Protein AF-A0A4U8UV53-F1 (afdb_monomer)

Secondary structure (DSSP, 8-state):
-HHHHHHHHHHHHHHHHHHHHHHHHTT-PPPHHHHHHHHHHHHHHHHHHHHHHHHH-HHHHHHHHHHHHHHHHHHHHHHHH--

Mean predicted aligned error: 7.76 Å

Sequence (83 aa):
MLLGLILTAFIASWLPFFVMYVLGAFGYEAPELVFKFFFWLGYCNSGINPVIYTVFNREFKRALCRQLRKQQRYLLSLREHFL

InterPro domains:
  IPR000276 G protein-coupled receptor, rhodopsin-like [PF00001] (3-53)
  IPR017452 GPCR, rhodopsin-like, 7TM [PS50262] (1-53)

Foldseek 3Di:
DLVVVLVVLLCVLCVVLVVQVVVVVVVDHDPPVSNVVSVVSNVCSVVVSVVSCCPVPPVSVVVVVVVVVVVVVVVVVVVVVVD

pLDDT: mean 85.16, std 5.18, range [69.62, 93.38]

Structure (mmCIF, N/CA/C/O backbone):
data_AF-A0A4U8UV53-F1
#
_entry.id   AF-A0A4U8UV53-F1
#
loop_
_atom_site.group_PDB
_atom_site.id
_atom_site.type_symbol
_atom_site.label_atom_id
_atom_site.label_alt_id
_atom_site.label_comp_id
_atom_site.label_asym_id
_atom_site.label_entity_id
_atom_site.label_seq_id
_atom_site.pdbx_PDB_ins_code
_atom_site.Cartn_x
_atom_site.Cartn_y
_atom_site.Cartn_z
_atom_site.occupancy
_atom_site.B_iso_or_equiv
_atom_site.auth_seq_id
_atom_site.auth_comp_id
_atom_site.auth_asym_id
_atom_site.auth_atom_id
_atom_site.pdbx_PDB_model_num
ATOM 1 N N . MET A 1 1 ? 5.920 -10.536 13.002 1.00 76.25 1 MET A N 1
ATOM 2 C CA . MET A 1 1 ? 4.934 -11.025 12.007 1.00 76.25 1 MET A CA 1
ATOM 3 C C . MET A 1 1 ? 4.264 -9.879 11.257 1.00 76.25 1 MET A C 1
ATOM 5 O O . MET A 1 1 ? 4.508 -9.749 10.070 1.00 76.25 1 MET A O 1
ATOM 9 N N . LEU A 1 2 ? 3.511 -9.001 11.930 1.00 79.88 2 LEU A N 1
ATOM 10 C CA . LEU A 1 2 ? 2.841 -7.851 11.299 1.00 79.88 2 LEU A CA 1
ATOM 11 C C . LEU A 1 2 ? 3.799 -6.886 10.573 1.00 79.88 2 LEU A C 1
ATOM 13 O O . LEU A 1 2 ? 3.533 -6.516 9.439 1.00 79.88 2 LEU A O 1
ATOM 17 N N . LEU A 1 3 ? 4.936 -6.544 11.19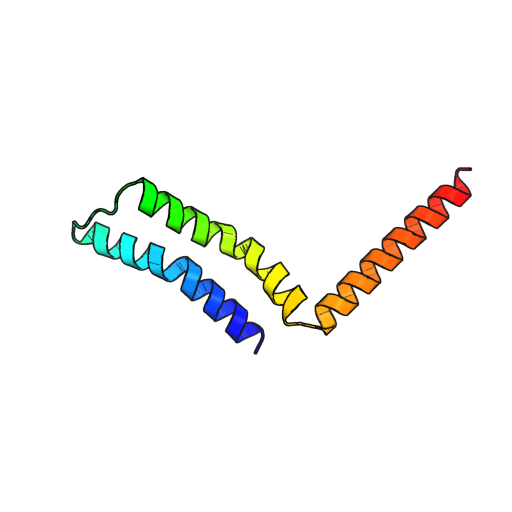5 1.00 83.06 3 LEU A N 1
ATOM 18 C CA . LEU A 1 3 ? 5.982 -5.732 10.558 1.00 83.06 3 LEU A CA 1
ATOM 19 C C . LEU A 1 3 ? 6.518 -6.391 9.279 1.00 83.06 3 LEU A C 1
ATOM 21 O O . LEU A 1 3 ? 6.694 -5.716 8.278 1.00 83.06 3 LEU A O 1
ATOM 25 N N . GLY A 1 4 ? 6.704 -7.715 9.295 1.00 84.00 4 GLY A N 1
ATOM 26 C CA . GLY A 1 4 ? 7.101 -8.477 8.110 1.00 84.00 4 GLY A CA 1
ATOM 27 C C . GLY A 1 4 ? 6.061 -8.380 6.995 1.00 84.00 4 GLY A C 1
ATOM 28 O O . GLY A 1 4 ? 6.419 -8.091 5.868 1.00 84.00 4 GLY A O 1
ATOM 29 N N . LEU A 1 5 ? 4.773 -8.513 7.320 1.00 83.12 5 LEU A N 1
ATOM 30 C CA . LEU A 1 5 ? 3.666 -8.350 6.367 1.00 83.12 5 LEU A CA 1
ATOM 31 C C . LEU A 1 5 ? 3.631 -6.951 5.732 1.00 83.12 5 LEU A C 1
ATOM 33 O O . LEU A 1 5 ? 3.451 -6.833 4.524 1.00 83.12 5 LEU A O 1
ATOM 37 N N . ILE A 1 6 ? 3.845 -5.905 6.534 1.00 84.12 6 ILE A N 1
ATOM 38 C CA . ILE A 1 6 ? 3.908 -4.517 6.053 1.00 84.12 6 ILE A CA 1
ATOM 39 C C . ILE A 1 6 ? 5.120 -4.321 5.140 1.00 84.12 6 ILE A C 1
ATOM 41 O O . ILE A 1 6 ? 4.987 -3.763 4.056 1.00 84.12 6 ILE A O 1
ATOM 45 N N . LEU A 1 7 ? 6.292 -4.816 5.547 1.00 86.88 7 LEU A N 1
ATOM 46 C CA . LEU A 1 7 ? 7.516 -4.729 4.750 1.00 86.88 7 LEU A CA 1
ATOM 47 C C . LEU A 1 7 ? 7.394 -5.511 3.436 1.00 86.88 7 LEU A C 1
ATOM 49 O O . LEU A 1 7 ? 7.794 -5.006 2.394 1.00 86.88 7 LEU A O 1
ATOM 53 N N . THR A 1 8 ? 6.805 -6.709 3.452 1.00 84.31 8 THR A N 1
ATOM 54 C CA . THR A 1 8 ? 6.582 -7.507 2.240 1.00 84.31 8 THR A CA 1
ATOM 55 C C . THR A 1 8 ? 5.585 -6.837 1.301 1.00 84.31 8 THR A C 1
ATOM 57 O O . THR A 1 8 ? 5.848 -6.787 0.105 1.00 84.31 8 THR A O 1
ATOM 60 N N . ALA A 1 9 ? 4.483 -6.278 1.810 1.00 85.50 9 ALA A N 1
ATOM 61 C CA . ALA A 1 9 ? 3.548 -5.507 0.990 1.00 85.50 9 ALA A CA 1
ATOM 62 C C . ALA A 1 9 ? 4.223 -4.270 0.383 1.00 85.50 9 ALA A C 1
ATOM 64 O O . ALA A 1 9 ? 4.065 -4.005 -0.807 1.00 85.50 9 ALA A O 1
ATOM 65 N N . PHE A 1 10 ? 5.052 -3.582 1.173 1.00 85.38 10 PHE A N 1
ATOM 66 C CA . PHE A 1 10 ? 5.807 -2.425 0.715 1.00 85.38 10 PHE A CA 1
ATOM 67 C C . PHE A 1 10 ? 6.800 -2.768 -0.392 1.00 85.38 10 PHE A C 1
ATOM 69 O O . PHE A 1 10 ? 6.834 -2.099 -1.422 1.00 85.38 10 PHE A O 1
ATOM 76 N N . ILE A 1 11 ? 7.579 -3.833 -0.214 1.00 88.12 11 ILE A N 1
ATOM 77 C CA . ILE A 1 11 ? 8.514 -4.296 -1.237 1.00 88.12 11 ILE A CA 1
ATOM 78 C C . ILE A 1 11 ? 7.739 -4.743 -2.480 1.00 88.12 11 ILE A C 1
ATOM 80 O O . ILE A 1 11 ? 8.073 -4.312 -3.575 1.00 88.12 11 ILE A O 1
ATOM 84 N N . ALA A 1 12 ? 6.672 -5.531 -2.337 1.00 85.81 12 ALA A N 1
ATOM 85 C CA . ALA A 1 12 ? 5.891 -6.020 -3.473 1.00 85.81 12 ALA A CA 1
ATOM 86 C C . ALA A 1 12 ? 5.248 -4.891 -4.299 1.00 85.81 12 ALA A C 1
ATOM 88 O O . ALA A 1 12 ? 5.171 -5.006 -5.520 1.00 85.81 12 ALA A O 1
ATOM 89 N N . SER A 1 13 ? 4.816 -3.794 -3.666 1.00 86.44 13 SER A N 1
ATOM 90 C CA . SER A 1 13 ? 4.215 -2.662 -4.379 1.00 86.44 13 SER A CA 1
ATOM 91 C C . SER A 1 13 ? 5.243 -1.755 -5.060 1.00 86.44 13 SER A C 1
ATOM 93 O O . SER A 1 13 ? 4.946 -1.161 -6.091 1.00 86.44 13 SER A O 1
ATOM 95 N N . TRP A 1 14 ? 6.436 -1.605 -4.473 1.00 86.94 14 TRP A N 1
ATOM 96 C CA . TRP A 1 14 ? 7.459 -0.665 -4.948 1.00 86.94 14 TRP A CA 1
ATOM 97 C C . TRP A 1 14 ? 8.503 -1.306 -5.862 1.00 86.94 14 TRP A C 1
ATOM 99 O O . TRP A 1 14 ? 9.017 -0.640 -6.759 1.00 86.94 14 TRP A O 1
ATOM 109 N N . LEU A 1 15 ? 8.807 -2.593 -5.678 1.00 88.50 15 LEU A N 1
ATOM 110 C CA . LEU A 1 15 ? 9.814 -3.311 -6.460 1.00 88.50 15 LEU A CA 1
ATOM 111 C C . LEU A 1 15 ? 9.554 -3.248 -7.978 1.00 88.50 15 LEU A C 1
ATOM 113 O O . LEU A 1 15 ? 10.499 -2.939 -8.701 1.00 88.50 15 LEU A O 1
ATOM 117 N N . PRO A 1 16 ? 8.322 -3.450 -8.491 1.00 86.50 16 PRO A N 1
ATOM 118 C CA . PRO A 1 16 ? 8.069 -3.377 -9.930 1.00 86.50 16 PRO A CA 1
ATOM 119 C C . PRO A 1 16 ? 8.353 -1.986 -10.506 1.00 86.50 16 PRO A C 1
ATOM 121 O O . PRO A 1 16 ? 8.934 -1.864 -11.582 1.00 86.50 16 PRO A O 1
ATOM 124 N N . PHE A 1 17 ? 7.996 -0.932 -9.765 1.00 86.62 17 PHE A N 1
ATOM 125 C CA . PH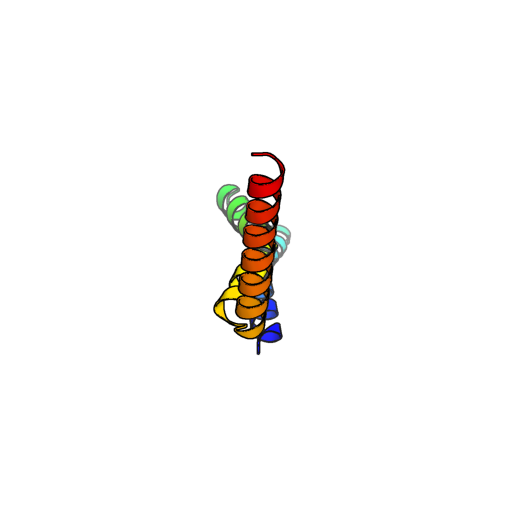E A 1 17 ? 8.267 0.448 -10.158 1.00 86.62 17 PHE A CA 1
ATOM 126 C C . PHE A 1 17 ? 9.773 0.737 -10.196 1.00 86.62 17 PHE A C 1
ATOM 128 O O . PHE A 1 17 ? 10.266 1.268 -11.188 1.00 86.62 17 PHE A O 1
ATOM 135 N N . PHE A 1 18 ? 10.519 0.330 -9.162 1.00 87.31 18 PHE A N 1
ATOM 136 C CA . PHE A 1 18 ? 11.975 0.496 -9.126 1.00 87.31 18 PHE A CA 1
ATOM 137 C C . PHE A 1 18 ? 12.678 -0.254 -10.259 1.00 87.31 18 PHE A C 1
ATOM 139 O O . PHE A 1 18 ? 13.575 0.304 -10.887 1.00 87.31 18 PHE A O 1
ATOM 146 N N . VAL A 1 19 ? 12.258 -1.487 -10.556 1.00 89.56 19 VAL A N 1
ATOM 147 C CA . VAL A 1 19 ? 12.815 -2.271 -11.667 1.00 89.56 19 VAL A CA 1
ATOM 148 C C . VAL A 1 19 ? 12.587 -1.559 -12.999 1.00 89.56 19 VAL A C 1
ATOM 150 O O . VAL A 1 19 ? 13.535 -1.390 -13.758 1.00 89.56 19 VAL A O 1
ATOM 153 N N . MET A 1 20 ? 11.370 -1.080 -13.272 1.00 88.44 20 MET A N 1
ATOM 154 C CA . MET A 1 20 ? 11.092 -0.332 -14.504 1.00 88.44 20 MET A CA 1
ATOM 155 C C . MET A 1 20 ? 11.870 0.980 -14.591 1.00 88.44 20 MET A C 1
ATOM 157 O O . MET A 1 20 ? 12.346 1.333 -15.663 1.00 88.44 20 MET A O 1
ATOM 161 N N . TYR A 1 21 ? 12.018 1.693 -13.475 1.00 87.38 21 TYR A N 1
ATOM 162 C CA . TYR A 1 21 ? 12.775 2.940 -13.433 1.00 87.38 21 TYR A CA 1
ATOM 163 C C . TYR A 1 21 ? 14.253 2.716 -13.783 1.00 87.38 21 TYR A C 1
ATOM 165 O O . TYR A 1 21 ? 14.825 3.446 -14.590 1.00 87.38 21 TYR A O 1
ATOM 173 N N . VAL A 1 22 ? 14.859 1.661 -13.227 1.00 91.94 22 VAL A N 1
ATOM 174 C CA . VAL A 1 22 ? 16.237 1.267 -13.546 1.00 91.94 22 VAL A CA 1
ATOM 175 C C . VAL A 1 22 ? 16.354 0.815 -15.002 1.00 91.94 22 VAL A C 1
ATOM 177 O O . VAL A 1 22 ? 17.271 1.246 -15.691 1.00 91.94 22 VAL A O 1
ATOM 180 N N . LEU A 1 23 ? 15.423 -0.002 -15.502 1.00 90.25 23 LEU A N 1
ATOM 181 C CA . LEU A 1 23 ? 15.409 -0.445 -16.901 1.00 90.25 23 LEU A CA 1
ATOM 182 C C . LEU A 1 23 ? 15.279 0.726 -17.887 1.00 90.25 23 LEU A C 1
ATOM 184 O O . LEU A 1 23 ? 15.988 0.748 -18.894 1.00 90.25 23 LEU A O 1
ATOM 188 N N . GLY A 1 24 ? 14.465 1.733 -17.559 1.00 88.50 24 GLY A N 1
ATOM 189 C CA . GLY A 1 24 ? 14.359 2.971 -18.331 1.00 88.50 24 GLY A CA 1
ATOM 190 C C . GLY A 1 24 ? 15.691 3.718 -18.429 1.00 88.50 24 GLY A C 1
ATOM 191 O O . GLY A 1 24 ? 16.044 4.199 -19.501 1.00 88.50 24 GLY A O 1
ATOM 192 N N . ALA A 1 25 ? 16.497 3.725 -17.361 1.00 89.75 25 ALA A N 1
ATOM 193 C CA . ALA A 1 25 ? 17.842 4.307 -17.391 1.00 89.75 25 ALA A CA 1
ATOM 194 C C . ALA A 1 25 ? 18.812 3.561 -18.333 1.00 89.75 25 ALA A C 1
ATOM 196 O O . ALA A 1 25 ? 19.788 4.147 -18.796 1.00 89.75 25 ALA A O 1
ATOM 197 N N . PHE A 1 26 ? 18.532 2.293 -18.650 1.00 93.38 26 PHE A N 1
ATOM 198 C CA . PHE A 1 26 ? 19.264 1.497 -19.643 1.00 93.38 26 PHE A CA 1
ATOM 199 C C . PHE A 1 26 ? 18.634 1.543 -21.048 1.00 93.38 26 PHE A C 1
ATOM 201 O O . PHE A 1 26 ? 19.076 0.812 -21.933 1.00 93.38 26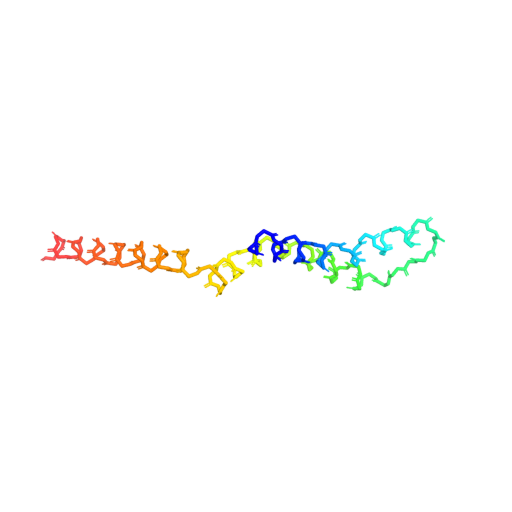 PHE A O 1
ATOM 208 N N . GLY A 1 27 ? 17.619 2.387 -21.271 1.00 89.25 27 GLY A N 1
ATOM 209 C CA . GLY A 1 27 ? 16.943 2.543 -22.564 1.00 89.25 27 GLY A CA 1
ATOM 210 C C . GLY A 1 27 ? 15.794 1.561 -22.815 1.00 89.25 27 GLY A C 1
ATOM 211 O O . GLY A 1 27 ? 15.269 1.511 -23.925 1.00 89.25 27 GLY A O 1
ATOM 212 N N . TYR A 1 28 ? 15.382 0.787 -21.807 1.00 86.50 28 TYR A N 1
ATOM 213 C CA . TYR A 1 28 ? 14.211 -0.087 -21.889 1.00 86.50 28 TYR A CA 1
ATOM 214 C C . TYR A 1 28 ? 12.991 0.626 -21.309 1.00 86.50 28 TYR A C 1
ATOM 216 O O . TYR A 1 28 ? 12.715 0.554 -20.110 1.00 86.50 28 TYR A O 1
ATOM 224 N N . GLU A 1 29 ? 12.255 1.327 -22.165 1.00 85.06 29 GLU A N 1
ATOM 225 C CA . GLU A 1 29 ? 11.050 2.044 -21.755 1.00 85.06 29 GLU A CA 1
ATOM 226 C C . GLU A 1 29 ? 9.839 1.108 -21.684 1.00 85.06 29 GLU A C 1
ATOM 228 O O . GLU A 1 29 ? 9.459 0.450 -22.655 1.00 85.06 29 GLU A O 1
ATOM 233 N N . ALA A 1 30 ? 9.209 1.050 -20.510 1.00 83.81 30 ALA A N 1
ATOM 234 C CA . ALA A 1 30 ? 7.923 0.388 -20.359 1.00 83.81 30 ALA A CA 1
ATOM 235 C C . ALA A 1 30 ? 6.815 1.236 -21.012 1.00 83.81 30 ALA A C 1
ATOM 237 O O . ALA A 1 30 ? 6.863 2.466 -20.932 1.00 83.81 30 ALA A O 1
ATOM 238 N N . PRO A 1 31 ? 5.766 0.615 -21.584 1.00 89.00 31 PRO A N 1
ATOM 239 C CA . PRO A 1 31 ? 4.611 1.356 -22.077 1.00 89.00 31 PRO A CA 1
ATOM 240 C C . PRO A 1 31 ? 4.013 2.248 -20.983 1.00 89.00 31 PRO A C 1
ATOM 242 O O . PRO A 1 31 ? 3.893 1.830 -19.829 1.00 89.00 31 PRO A O 1
ATOM 245 N N . GLU A 1 32 ? 3.564 3.449 -21.349 1.00 86.88 32 GLU A N 1
ATOM 246 C CA . GLU A 1 32 ? 3.061 4.458 -20.402 1.00 86.88 32 GLU A CA 1
ATOM 247 C C . GLU A 1 32 ? 1.950 3.918 -19.481 1.00 86.88 32 GLU A C 1
ATOM 249 O O . GLU A 1 32 ? 1.898 4.232 -18.291 1.00 86.88 32 GLU A O 1
ATOM 254 N N . LEU A 1 33 ? 1.086 3.046 -20.011 1.00 88.69 33 LEU A N 1
ATOM 255 C CA . LEU A 1 33 ? 0.027 2.387 -19.246 1.00 88.69 33 LEU A CA 1
ATOM 256 C C . LEU A 1 33 ? 0.587 1.496 -18.126 1.00 88.69 33 LEU A C 1
ATOM 258 O O . LEU A 1 33 ? 0.061 1.498 -17.014 1.00 88.69 33 LEU A O 1
ATOM 262 N N . VAL A 1 34 ? 1.663 0.759 -18.410 1.00 86.12 34 VAL A N 1
ATOM 263 C CA . VAL A 1 34 ? 2.328 -0.138 -17.455 1.00 86.12 34 VAL A CA 1
ATOM 264 C C . VAL A 1 34 ? 3.025 0.687 -16.375 1.00 86.12 34 VAL A C 1
ATOM 266 O O . VAL A 1 34 ? 2.880 0.397 -15.186 1.00 86.12 34 VAL A O 1
ATOM 269 N N . PHE A 1 35 ? 3.695 1.775 -16.770 1.00 86.38 35 PHE A N 1
ATOM 270 C CA . PHE A 1 35 ? 4.294 2.727 -15.836 1.00 86.38 35 PHE A CA 1
ATOM 271 C C . PHE A 1 35 ? 3.252 3.313 -14.878 1.00 86.38 35 PHE A C 1
ATOM 273 O O . PHE A 1 35 ? 3.408 3.232 -13.658 1.00 86.38 35 PHE A O 1
ATOM 280 N N . LYS A 1 36 ? 2.150 3.839 -15.425 1.00 86.50 36 LYS A N 1
ATOM 281 C CA . LYS A 1 36 ? 1.040 4.388 -14.640 1.00 86.50 36 LYS A CA 1
ATOM 282 C C . LYS A 1 36 ? 0.454 3.343 -13.699 1.00 86.50 36 LYS A C 1
ATOM 284 O O . LYS A 1 36 ? 0.258 3.646 -12.527 1.00 86.50 36 LYS A O 1
ATOM 289 N N . PHE A 1 37 ? 0.211 2.121 -14.168 1.00 88.50 37 PHE A N 1
ATOM 290 C CA . PHE A 1 37 ? -0.346 1.056 -13.336 1.00 88.50 37 PHE A CA 1
ATOM 291 C C . PHE A 1 37 ? 0.510 0.784 -12.090 1.00 88.50 37 PHE A C 1
ATOM 293 O O . PHE A 1 37 ? -0.007 0.826 -10.975 1.00 88.50 37 PHE A O 1
ATOM 300 N N . PHE A 1 38 ? 1.818 0.566 -12.253 1.00 86.50 38 PHE A N 1
ATOM 301 C CA . PHE A 1 38 ? 2.702 0.294 -11.116 1.00 86.50 38 PHE A CA 1
ATOM 302 C C . PHE A 1 38 ? 2.941 1.519 -10.232 1.00 86.50 38 PHE A C 1
ATOM 304 O O . PHE A 1 38 ? 3.065 1.376 -9.017 1.00 86.50 38 PHE A O 1
ATOM 311 N N . PHE A 1 39 ? 2.951 2.721 -10.808 1.00 85.50 39 PHE A N 1
ATOM 312 C CA . PHE A 1 39 ? 3.000 3.961 -10.038 1.00 85.50 39 PHE A CA 1
ATOM 313 C 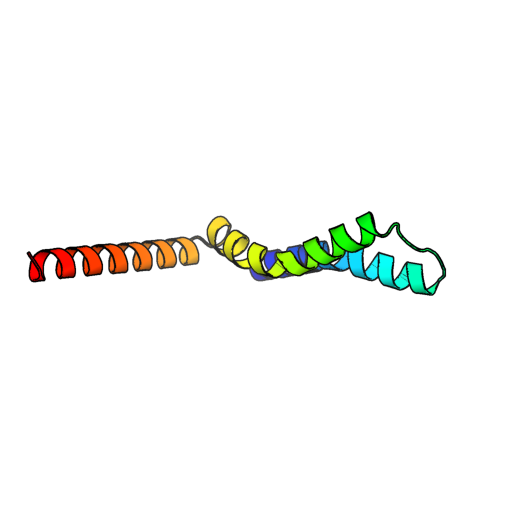C . PHE A 1 39 ? 1.780 4.092 -9.113 1.00 85.50 39 PHE A C 1
ATOM 315 O O . PHE A 1 39 ? 1.924 4.319 -7.911 1.00 85.50 39 PHE A O 1
ATOM 322 N N . TRP A 1 40 ? 0.577 3.867 -9.648 1.00 87.50 40 TRP A N 1
ATOM 323 C CA . TRP A 1 40 ? -0.659 3.866 -8.864 1.00 87.50 40 TRP A CA 1
ATOM 324 C C . TRP A 1 40 ? -0.688 2.732 -7.835 1.00 87.50 40 TRP A C 1
ATOM 326 O O . TRP A 1 40 ? -1.103 2.956 -6.701 1.00 87.50 40 TRP A O 1
ATOM 336 N N . LEU A 1 41 ? -0.18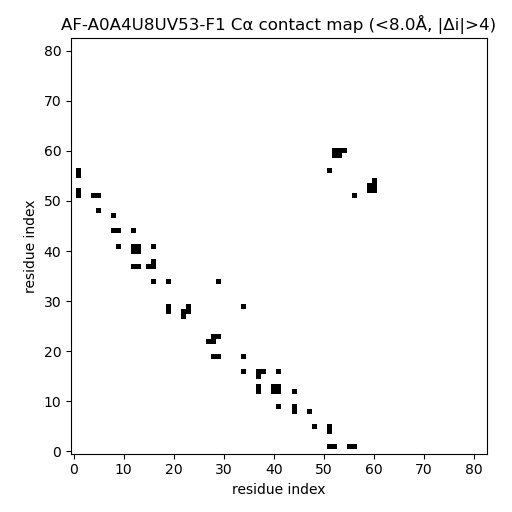2 1.545 -8.180 1.00 84.56 41 LEU A N 1
ATOM 337 C CA . LEU A 1 41 ? -0.051 0.420 -7.252 1.00 84.56 41 LEU A CA 1
ATOM 338 C C . LEU A 1 41 ? 0.851 0.770 -6.052 1.00 84.56 41 LEU A C 1
ATOM 340 O O . LEU A 1 41 ? 0.481 0.517 -4.904 1.00 84.56 41 LEU A O 1
ATOM 344 N N . GLY A 1 42 ? 2.001 1.402 -6.305 1.00 84.62 42 GLY A N 1
ATOM 345 C CA . GLY A 1 42 ? 2.895 1.917 -5.267 1.00 84.62 42 GLY A CA 1
ATOM 346 C C . GLY A 1 42 ? 2.241 3.004 -4.410 1.00 84.62 42 GLY A C 1
ATOM 347 O O . GLY A 1 42 ? 2.405 3.013 -3.190 1.00 84.62 42 GLY A O 1
ATOM 348 N N . TYR A 1 43 ? 1.426 3.873 -5.013 1.00 82.69 43 TYR A N 1
ATOM 349 C CA . TYR A 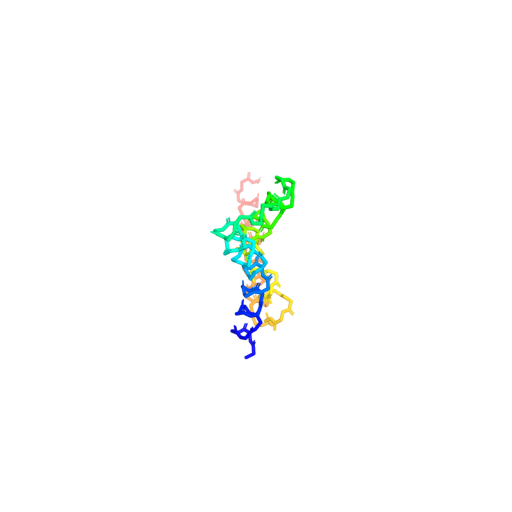1 43 ? 0.682 4.914 -4.297 1.00 82.69 43 TYR A CA 1
ATOM 350 C C . TYR A 1 43 ? -0.406 4.333 -3.373 1.00 82.69 43 TYR A C 1
ATOM 352 O O . TYR A 1 43 ? -0.547 4.738 -2.212 1.00 82.69 43 TYR A O 1
ATOM 360 N N . CYS A 1 44 ? -1.129 3.311 -3.844 1.00 81.50 44 CYS A N 1
ATOM 361 C CA . CYS A 1 44 ? -2.155 2.599 -3.077 1.00 81.50 44 CYS A CA 1
ATOM 362 C C . CYS A 1 44 ? -1.601 1.817 -1.875 1.00 81.50 44 CYS A C 1
ATOM 364 O O . CYS A 1 44 ? -2.370 1.426 -0.996 1.00 81.50 44 CYS A O 1
ATOM 366 N N . ASN A 1 45 ? -0.283 1.625 -1.786 1.00 80.19 45 ASN A N 1
ATOM 367 C CA . ASN A 1 45 ? 0.377 0.890 -0.709 1.00 80.19 45 ASN A CA 1
ATOM 368 C C . ASN A 1 45 ? 0.078 1.459 0.697 1.00 80.19 45 ASN A C 1
ATOM 370 O O . ASN A 1 45 ? -0.003 0.731 1.685 1.00 80.19 45 ASN A O 1
ATOM 374 N N . SER A 1 46 ? -0.202 2.759 0.787 1.00 77.19 46 SER A N 1
ATOM 375 C CA . SER A 1 46 ? -0.665 3.403 2.023 1.00 77.19 46 SER A CA 1
ATOM 376 C C . SER A 1 46 ? -2.023 2.871 2.517 1.00 77.19 46 SER A C 1
ATOM 378 O O . SER A 1 46 ? -2.204 2.672 3.720 1.00 77.19 46 SER A O 1
ATOM 380 N N . GLY A 1 47 ? -2.953 2.578 1.600 1.00 75.50 47 GLY A N 1
ATOM 381 C CA . GLY A 1 47 ? -4.282 2.029 1.892 1.00 75.50 47 GLY A CA 1
ATOM 382 C C . GLY A 1 47 ? -4.276 0.535 2.227 1.00 75.50 47 GLY A C 1
ATOM 383 O O . GLY A 1 47 ? -5.182 0.044 2.901 1.00 75.50 47 GLY A O 1
ATOM 384 N N . ILE A 1 48 ? -3.223 -0.183 1.831 1.00 77.12 48 ILE A N 1
ATOM 385 C CA . ILE A 1 48 ? -3.031 -1.601 2.161 1.00 77.12 48 ILE A CA 1
ATOM 386 C C . ILE A 1 48 ? -2.731 -1.775 3.660 1.00 77.12 48 ILE A C 1
ATOM 388 O O . ILE A 1 48 ? -3.160 -2.756 4.269 1.00 77.12 48 ILE A O 1
ATOM 392 N N . ASN A 1 49 ? -2.074 -0.801 4.294 1.00 76.56 49 ASN A N 1
ATOM 393 C CA . ASN A 1 49 ? -1.689 -0.875 5.704 1.00 76.56 49 ASN A CA 1
ATOM 394 C C . ASN A 1 49 ? -2.897 -1.098 6.650 1.00 76.56 49 ASN A C 1
ATOM 396 O O . ASN A 1 49 ? -2.890 -2.096 7.374 1.00 76.56 49 ASN A O 1
ATOM 400 N N . PRO A 1 50 ? -3.979 -0.286 6.631 1.00 75.69 50 PRO A N 1
ATOM 401 C CA . PRO A 1 50 ? -5.205 -0.559 7.395 1.00 75.69 50 PRO A CA 1
ATOM 402 C C . PRO A 1 50 ? -5.820 -1.944 7.149 1.00 75.69 50 PRO A C 1
ATOM 404 O O . PRO A 1 50 ? -6.317 -2.576 8.085 1.00 75.69 50 PRO A O 1
ATOM 407 N N . VAL A 1 51 ? -5.776 -2.444 5.911 1.00 77.62 51 VAL A N 1
ATOM 408 C CA . VAL A 1 51 ? -6.292 -3.777 5.556 1.00 77.62 51 VAL A CA 1
ATOM 409 C C . VAL A 1 51 ? -5.442 -4.866 6.212 1.00 77.62 51 VAL A C 1
ATOM 411 O O . VAL A 1 51 ? -5.974 -5.758 6.872 1.00 77.62 51 VAL A O 1
ATOM 414 N N . ILE A 1 52 ? -4.115 -4.746 6.140 1.00 80.12 52 ILE A N 1
ATOM 415 C CA . ILE A 1 52 ? -3.190 -5.662 6.814 1.00 80.12 52 ILE A CA 1
ATOM 416 C C . ILE A 1 52 ? -3.422 -5.644 8.332 1.00 80.12 52 ILE A C 1
ATOM 418 O O . ILE A 1 52 ? -3.518 -6.702 8.960 1.00 80.12 52 ILE A O 1
ATOM 422 N N . TYR A 1 53 ? -3.573 -4.460 8.932 1.00 78.06 53 TYR A N 1
ATOM 423 C CA . TYR A 1 53 ? -3.835 -4.332 10.366 1.00 78.06 53 TYR A CA 1
ATOM 424 C C . TYR A 1 53 ? -5.177 -4.952 10.773 1.00 78.06 53 TYR A C 1
AT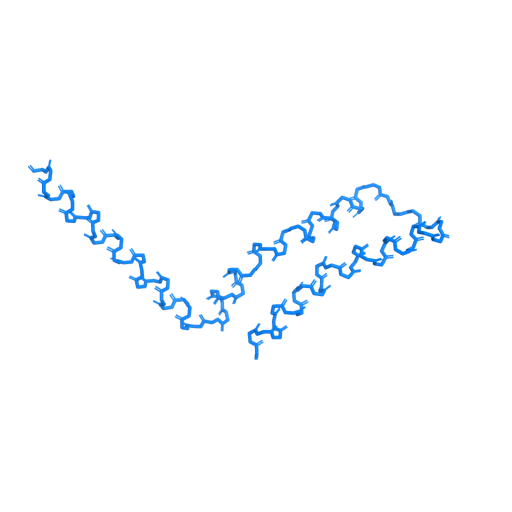OM 426 O O . TYR A 1 53 ? -5.260 -5.629 11.793 1.00 78.06 53 TYR A O 1
ATOM 434 N N . THR A 1 54 ? -6.239 -4.767 9.993 1.00 76.00 54 THR A N 1
ATOM 435 C CA . THR A 1 54 ? -7.574 -5.279 10.349 1.00 76.00 54 THR A CA 1
ATOM 436 C C . THR A 1 54 ? -7.725 -6.788 10.147 1.00 76.00 54 THR A C 1
ATOM 438 O O . THR A 1 54 ? -8.432 -7.430 10.930 1.00 76.00 54 THR A O 1
ATOM 441 N N . VAL A 1 55 ? -7.055 -7.366 9.146 1.00 76.38 55 VAL A N 1
ATOM 442 C CA . VAL A 1 55 ? -7.109 -8.807 8.844 1.00 76.38 55 VAL A CA 1
ATOM 443 C C . VAL A 1 55 ? -6.179 -9.603 9.759 1.00 76.38 55 VAL A C 1
ATOM 445 O O . VAL A 1 55 ? -6.595 -10.607 10.340 1.00 76.38 55 VAL A O 1
ATOM 448 N N . PHE A 1 56 ? -4.937 -9.145 9.933 1.00 75.19 56 PHE A N 1
ATOM 449 C CA . PHE A 1 56 ? -3.892 -9.926 10.602 1.00 75.19 56 PHE A CA 1
ATOM 450 C C . PHE A 1 56 ? -3.632 -9.506 12.055 1.00 75.19 56 PHE A C 1
ATOM 452 O O . PHE A 1 56 ? -3.042 -10.281 12.807 1.00 75.19 56 PHE A O 1
ATOM 459 N N . ASN A 1 57 ? -4.097 -8.329 12.498 1.00 78.75 57 ASN A N 1
ATOM 460 C CA . ASN A 1 57 ? -3.982 -7.899 13.895 1.00 78.75 57 ASN A CA 1
ATOM 461 C C . ASN A 1 57 ? -5.352 -7.896 14.602 1.00 78.75 57 ASN A C 1
ATOM 463 O O . ASN A 1 57 ? -6.117 -6.928 14.575 1.00 78.75 57 ASN A O 1
ATOM 467 N N . ARG A 1 58 ? -5.648 -9.002 15.300 1.00 77.44 58 ARG A N 1
ATOM 468 C CA . ARG A 1 58 ? -6.900 -9.183 16.059 1.00 77.44 58 ARG A CA 1
ATOM 469 C C . ARG A 1 58 ? -7.101 -8.126 17.150 1.00 77.44 58 ARG A C 1
ATOM 471 O O . ARG A 1 58 ? -8.242 -7.734 17.397 1.00 77.44 58 ARG A O 1
ATOM 478 N N . GLU A 1 59 ? -6.028 -7.645 17.772 1.00 78.81 59 GLU A N 1
ATOM 479 C CA . GLU A 1 59 ? -6.102 -6.594 18.794 1.00 78.81 59 GLU A CA 1
ATOM 480 C C . GLU A 1 59 ? -6.468 -5.242 18.182 1.00 78.81 59 GLU A C 1
ATOM 482 O O . GLU A 1 59 ? -7.333 -4.539 18.710 1.00 78.81 59 GLU A O 1
ATOM 487 N N . PHE A 1 60 ? -5.916 -4.929 17.006 1.00 81.25 60 PHE A N 1
ATOM 488 C CA . PHE A 1 60 ? -6.293 -3.740 16.245 1.00 81.25 60 PHE A CA 1
ATOM 489 C C . PHE A 1 60 ? -7.771 -3.778 15.840 1.00 81.25 60 PHE A C 1
ATOM 491 O O . PHE A 1 60 ? -8.514 -2.832 16.103 1.00 81.25 60 PHE A O 1
ATOM 498 N N . LYS A 1 61 ? -8.246 -4.911 15.305 1.00 81.06 61 LYS A N 1
ATOM 499 C CA . LYS A 1 61 ? -9.669 -5.115 14.985 1.00 81.06 61 LYS A CA 1
ATOM 500 C C . LYS A 1 61 ? -10.565 -4.909 16.212 1.00 81.06 61 LYS A C 1
ATOM 502 O O . LYS A 1 61 ? -11.573 -4.207 16.139 1.00 81.06 61 LYS A O 1
ATOM 507 N N . ARG A 1 62 ? -10.195 -5.480 17.365 1.00 84.38 62 ARG A N 1
ATOM 508 C CA . ARG A 1 62 ? -10.939 -5.306 18.626 1.00 84.38 62 ARG A CA 1
ATOM 509 C C . ARG A 1 62 ? -10.956 -3.853 19.091 1.00 84.38 62 ARG A C 1
ATOM 511 O O . ARG A 1 62 ? -11.992 -3.390 19.570 1.00 84.38 62 ARG A O 1
ATOM 518 N N . ALA A 1 63 ? -9.838 -3.139 18.988 1.00 85.94 63 ALA A N 1
ATOM 519 C CA . ALA A 1 63 ? -9.757 -1.719 19.317 1.00 85.94 63 ALA A CA 1
ATOM 520 C C . ALA A 1 63 ? -10.659 -0.877 18.398 1.00 85.94 63 ALA A C 1
ATOM 522 O O . ALA A 1 63 ? -11.457 -0.086 18.902 1.00 85.94 63 ALA A O 1
ATOM 523 N N . LEU A 1 64 ? -10.628 -1.130 17.086 1.00 86.56 64 LEU A N 1
ATOM 524 C CA . LEU A 1 64 ? -11.468 -0.449 16.099 1.00 86.56 64 LEU A CA 1
ATOM 525 C C . LEU A 1 64 ? -12.962 -0.669 16.379 1.00 86.56 64 LEU A C 1
ATOM 527 O O . LEU A 1 64 ? -13.720 0.288 16.516 1.00 86.56 64 LEU A O 1
ATOM 531 N N . CYS A 1 65 ? -13.386 -1.920 16.588 1.00 86.56 65 CYS A N 1
ATOM 532 C CA . CYS A 1 65 ? -14.774 -2.227 16.946 1.00 86.56 65 CYS A CA 1
ATOM 533 C C . CYS A 1 65 ? -15.190 -1.591 18.283 1.00 86.56 65 CYS A C 1
ATOM 535 O O . CYS A 1 65 ? -16.345 -1.204 18.457 1.00 86.56 65 CYS A O 1
ATOM 537 N N . ARG A 1 66 ? -14.280 -1.493 19.262 1.00 90.00 66 ARG A N 1
ATOM 538 C CA . ARG A 1 66 ? -14.551 -0.795 20.530 1.00 90.00 66 ARG A CA 1
ATOM 539 C C . ARG A 1 66 ? -14.774 0.702 20.310 1.00 90.00 66 ARG A C 1
ATOM 541 O O . ARG A 1 66 ? -15.712 1.235 20.896 1.00 90.00 66 ARG A O 1
ATOM 548 N N . GLN A 1 67 ? -13.971 1.352 19.471 1.00 89.06 67 GLN A N 1
ATOM 549 C CA . GLN A 1 67 ? -14.132 2.775 19.160 1.00 89.06 67 GLN A CA 1
ATOM 550 C C . GLN A 1 67 ? -15.414 3.056 18.372 1.00 89.06 67 GLN A C 1
ATOM 552 O O . GLN A 1 67 ? -16.180 3.932 18.764 1.00 89.06 67 GLN A O 1
ATOM 557 N N . LEU A 1 68 ? -15.722 2.251 17.352 1.00 89.50 68 LEU A N 1
ATOM 558 C CA . LEU A 1 68 ? -16.962 2.384 16.578 1.00 89.50 68 LEU A CA 1
ATOM 559 C C . LEU A 1 68 ? -18.209 2.258 17.467 1.00 89.50 68 LEU A C 1
ATOM 561 O O . LEU A 1 68 ? -19.105 3.094 17.406 1.00 89.50 68 LEU A O 1
ATOM 565 N N . ARG A 1 69 ? -18.232 1.283 18.386 1.00 91.81 69 ARG A N 1
ATOM 566 C CA . ARG A 1 69 ? -19.331 1.134 19.358 1.00 91.81 69 ARG A CA 1
ATOM 567 C C . ARG A 1 69 ? -19.429 2.288 20.359 1.00 91.81 69 ARG A C 1
ATOM 569 O O . ARG A 1 69 ? -20.515 2.564 20.861 1.00 91.81 69 ARG A O 1
ATOM 576 N N . LYS A 1 70 ? -18.315 2.936 20.718 1.00 91.50 70 LYS A N 1
ATOM 577 C CA . LYS A 1 70 ? -18.341 4.142 21.564 1.00 91.50 70 LYS A CA 1
ATOM 578 C C . LYS A 1 70 ? -18.960 5.318 20.811 1.00 91.50 70 LYS A C 1
ATOM 580 O O . LYS A 1 70 ? -19.864 5.943 21.349 1.00 91.50 70 LYS A O 1
ATOM 585 N N . GLN A 1 71 ? -18.536 5.545 19.569 1.00 91.50 71 GLN A N 1
ATOM 586 C CA . GLN A 1 71 ? -19.095 6.583 18.698 1.00 91.50 71 GLN A CA 1
ATOM 587 C C . GLN A 1 71 ? -20.601 6.395 18.483 1.00 91.50 71 GLN A C 1
ATOM 589 O O . GLN A 1 71 ? -21.377 7.324 18.667 1.00 91.50 71 GLN A O 1
ATOM 594 N N . GLN A 1 72 ? -21.036 5.168 18.202 1.00 91.56 72 GLN A N 1
ATOM 595 C CA . GLN A 1 72 ? -22.450 4.866 17.983 1.00 91.56 72 GLN A CA 1
ATOM 596 C C . GLN A 1 72 ? -23.309 5.123 19.233 1.00 91.56 72 GLN A C 1
ATOM 598 O O . GLN A 1 72 ? -24.400 5.674 19.127 1.00 91.56 72 GLN A O 1
ATOM 603 N N . ARG A 1 73 ? -22.800 4.785 20.427 1.00 91.88 73 ARG A N 1
ATOM 604 C CA . ARG A 1 73 ? -23.481 5.090 21.697 1.00 91.88 73 ARG A CA 1
ATOM 605 C C . ARG A 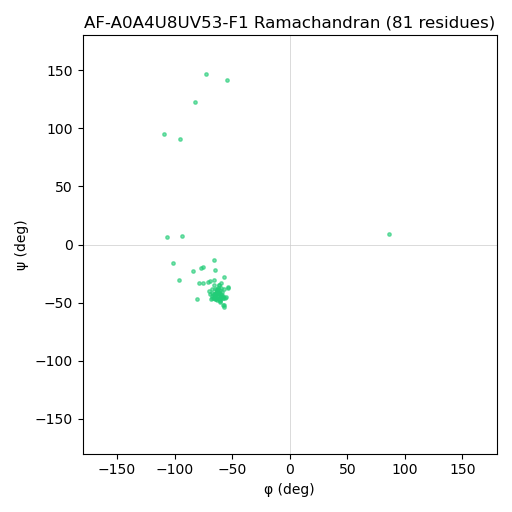1 73 ? -23.533 6.586 21.992 1.00 91.88 73 ARG A C 1
ATOM 607 O O . ARG A 1 73 ? -24.553 7.050 22.475 1.00 91.88 73 ARG A O 1
ATOM 614 N N . TYR A 1 74 ? -22.472 7.324 21.674 1.00 91.69 74 TYR A N 1
ATOM 615 C CA . TYR A 1 74 ? -22.440 8.778 21.835 1.00 91.69 74 TYR A CA 1
ATOM 616 C C . TYR A 1 74 ? -23.456 9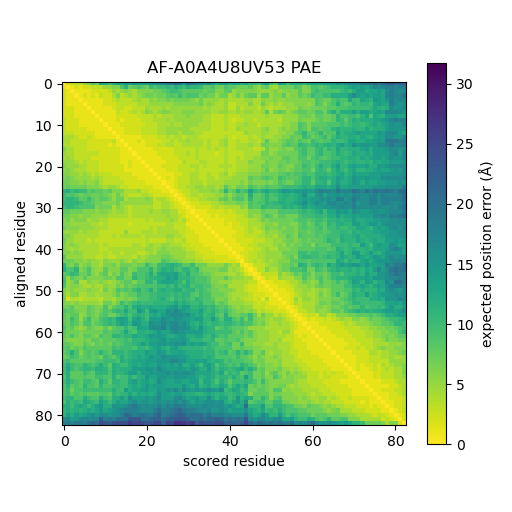.481 20.921 1.00 91.69 74 TYR A C 1
ATOM 618 O O . TYR A 1 74 ? -24.193 10.362 21.358 1.00 91.69 74 TYR A O 1
ATOM 626 N N . LEU A 1 75 ? -23.556 9.039 19.665 1.00 92.31 75 LEU A N 1
ATOM 627 C CA . LEU A 1 75 ? -24.558 9.541 18.723 1.00 92.31 75 LEU A CA 1
ATOM 628 C C . LEU A 1 75 ? -25.988 9.229 19.187 1.00 92.31 75 LEU A C 1
ATOM 630 O O . LEU A 1 75 ? -26.867 10.077 19.065 1.00 92.31 75 LEU A O 1
ATOM 634 N N . LEU A 1 76 ? -26.217 8.041 19.758 1.00 92.31 76 LEU A N 1
ATOM 635 C CA . LEU A 1 76 ? -27.508 7.678 20.348 1.00 92.31 76 LEU A CA 1
ATOM 636 C C . LEU A 1 76 ? -27.848 8.545 21.569 1.00 92.31 76 LEU A C 1
ATOM 638 O O . LEU A 1 76 ? -28.960 9.053 21.637 1.00 92.31 76 LEU A O 1
ATOM 642 N N . SER A 1 77 ? -26.896 8.787 22.478 1.00 90.75 77 SER A N 1
ATOM 643 C CA . SER A 1 77 ? -27.133 9.649 23.645 1.00 90.75 77 SER A CA 1
ATOM 644 C C . SER A 1 77 ? -27.381 11.110 23.269 1.00 90.75 77 SER A C 1
ATOM 646 O O . SER A 1 77 ? -28.187 11.773 23.909 1.00 90.75 77 SER A O 1
ATOM 648 N N . LEU A 1 78 ? -26.721 11.616 22.219 1.00 92.31 78 LEU A N 1
ATOM 649 C CA . LEU A 1 78 ? -27.013 12.950 21.687 1.00 92.31 78 LEU A CA 1
ATOM 650 C C . LEU A 1 78 ? -28.422 12.997 21.098 1.00 92.31 78 LEU A C 1
ATOM 652 O O . LEU A 1 78 ? -29.179 13.909 21.402 1.00 92.31 78 LEU A O 1
ATOM 656 N N . ARG A 1 79 ? -28.801 11.994 20.300 1.00 89.00 79 ARG A N 1
ATOM 657 C CA . ARG A 1 79 ? -30.146 11.909 19.725 1.00 89.00 79 ARG A CA 1
ATOM 658 C C . ARG A 1 79 ? -31.241 11.924 20.798 1.00 89.00 79 ARG A C 1
ATOM 660 O O . ARG A 1 79 ? -32.256 12.561 20.570 1.00 89.00 79 ARG A O 1
ATOM 667 N N . GLU A 1 80 ? -31.036 11.269 21.940 1.00 90.19 80 GLU A N 1
ATOM 668 C CA . GLU A 1 80 ? -31.989 11.287 23.065 1.00 90.19 80 GLU A CA 1
ATOM 669 C C . GLU A 1 80 ? -31.993 12.594 23.873 1.00 90.19 80 GLU A C 1
ATOM 671 O O . GLU A 1 80 ? -32.956 12.854 24.577 1.00 90.19 80 GLU A O 1
ATOM 676 N N . HIS A 1 81 ? -30.943 13.419 23.801 1.00 87.06 81 HIS A N 1
ATOM 677 C CA . HIS A 1 81 ? -30.910 14.737 24.455 1.00 87.06 81 HIS A CA 1
ATOM 678 C C . HIS A 1 81 ? -31.573 15.854 23.634 1.00 87.06 81 HIS A C 1
ATOM 680 O O . HIS A 1 81 ? -31.936 16.883 24.196 1.00 87.06 81 HIS A O 1
ATOM 686 N N . PHE A 1 82 ? -31.678 15.687 22.313 1.00 82.38 82 PHE A N 1
ATOM 687 C CA . PHE A 1 82 ? -32.237 16.687 21.390 1.00 82.38 82 PHE A CA 1
ATOM 688 C C . PHE A 1 82 ? -33.635 16.318 20.849 1.00 82.38 82 PHE A C 1
ATOM 690 O O . PHE A 1 82 ? -34.139 17.013 19.965 1.00 82.38 82 PHE A O 1
ATOM 697 N N . LEU A 1 83 ? -34.241 15.237 21.354 1.00 69.62 83 LEU A N 1
ATOM 698 C CA . LEU A 1 83 ? -35.635 14.821 21.136 1.00 69.62 83 LEU A CA 1
ATOM 699 C C . LEU A 1 83 ? -36.411 14.962 22.446 1.00 69.62 83 LEU A C 1
ATOM 701 O O . LEU A 1 83 ? -37.595 15.351 22.366 1.00 69.62 83 LEU A O 1
#

Solvent-accessible surface area (backbone atoms only — not comparable to full-atom values): 4629 Å² total; per-residue (Å²): 107,70,66,54,53,53,51,51,52,50,48,66,32,41,48,63,41,53,52,47,54,55,37,38,76,74,72,49,73,70,57,68,69,58,51,51,51,36,51,51,46,37,62,49,48,69,66,47,50,64,52,50,41,50,74,74,30,66,66,54,37,53,51,51,56,52,49,54,54,50,52,53,51,51,55,50,55,49,54,66,73,78,106

Nearest PDB structures (foldseek):
  6kux-assembly1_A  TM=9.686E-01  e=1.578E-04  Homo sapiens

Radius of gyration: 20.74 Å; Cα contacts (8 Å, |Δi|>4): 37; chains: 1; bounding box: 55×28×47 Å

Organism: Steinernema carpocapsae (NCBI:txid34508)